Protein AF-A0A943CLC0-F1 (afdb_monomer_lite)

Secondary structure (DSSP, 8-state):
-------------SS-HHHHHHHHHHHHHHHHHHHHHHHHHHTS-HHHHTTEEEEEEEEETTTTEEEEEEEETTTTTT----HHHHHHHHTT-SS-TTEEEPPEEETTTTEEEPBPHHHHTTS-GGGB-TT--B-

Radius of gyration: 18.66 Å; chains: 1; bounding box: 31×35×74 Å

Structure (mmCIF, N/CA/C/O backbone):
data_AF-A0A943CLC0-F1
#
_entry.id   AF-A0A943CLC0-F1
#
loop_
_atom_site.group_PDB
_atom_site.id
_atom_site.type_symbol
_atom_site.label_atom_id
_atom_site.label_alt_id
_atom_site.label_comp_id
_atom_site.label_asym_id
_atom_site.label_entity_id
_atom_site.label_seq_id
_atom_site.pdbx_PDB_ins_code
_atom_site.Cartn_x
_atom_site.Cartn_y
_atom_site.Cartn_z
_atom_site.occupancy
_atom_site.B_iso_or_equiv
_atom_site.auth_seq_id
_atom_site.auth_comp_id
_atom_site.auth_asym_id
_atom_site.auth_atom_id
_atom_site.pdbx_PDB_model_num
ATOM 1 N N . MET A 1 1 ? -17.195 -19.432 -54.129 1.00 35.56 1 MET A N 1
ATOM 2 C CA . MET A 1 1 ? -15.762 -19.535 -53.790 1.00 35.56 1 MET A CA 1
ATOM 3 C C . MET A 1 1 ? -15.537 -18.655 -52.571 1.00 35.56 1 MET A C 1
ATOM 5 O O . MET A 1 1 ? -15.651 -17.443 -52.684 1.00 35.56 1 MET A O 1
ATOM 9 N N . CYS A 1 2 ? -15.400 -19.273 -51.396 1.00 40.75 2 CYS A N 1
ATOM 10 C CA . CYS A 1 2 ? -15.072 -18.590 -50.144 1.00 40.75 2 CYS A CA 1
ATOM 11 C C . CYS A 1 2 ? -13.682 -17.968 -50.236 1.00 40.75 2 CYS A C 1
ATOM 13 O O . CYS A 1 2 ? -12.752 -18.663 -50.634 1.00 40.75 2 CYS A O 1
ATOM 15 N N . LEU A 1 3 ? -13.527 -16.741 -49.745 1.00 39.28 3 LEU A N 1
ATOM 16 C CA . LEU A 1 3 ? -12.297 -16.319 -49.085 1.00 39.28 3 LEU A CA 1
ATOM 17 C C . LEU A 1 3 ? -12.698 -15.605 -47.795 1.00 39.28 3 LEU A C 1
ATOM 19 O O . LEU A 1 3 ? -13.144 -14.461 -47.799 1.00 39.28 3 LEU A O 1
ATOM 23 N N . ALA A 1 4 ? -12.608 -16.353 -46.698 1.00 45.91 4 ALA A N 1
ATOM 24 C CA . ALA A 1 4 ? -12.632 -15.818 -45.352 1.00 45.91 4 ALA A CA 1
ATOM 25 C C . ALA A 1 4 ? -11.325 -15.045 -45.130 1.00 45.91 4 ALA A C 1
ATOM 27 O O . ALA A 1 4 ? -10.245 -15.613 -45.283 1.00 45.91 4 ALA A O 1
ATOM 28 N N . TYR A 1 5 ? -11.417 -13.765 -44.773 1.00 41.62 5 TYR A N 1
ATOM 29 C CA . TYR A 1 5 ? -10.284 -13.026 -44.223 1.00 41.62 5 TYR A CA 1
ATOM 30 C C . TYR A 1 5 ? -10.093 -13.489 -42.775 1.00 41.62 5 TYR A C 1
ATOM 32 O O . TYR A 1 5 ? -10.906 -13.186 -41.901 1.00 41.62 5 TYR A O 1
ATOM 40 N N . GLN A 1 6 ? -9.067 -14.309 -42.552 1.00 48.34 6 GLN A N 1
ATOM 41 C CA . GLN A 1 6 ? -8.669 -14.791 -41.236 1.00 48.34 6 GLN A CA 1
ATOM 42 C C . GLN A 1 6 ? -7.794 -13.768 -40.504 1.00 48.34 6 GLN A C 1
ATOM 44 O O . GLN 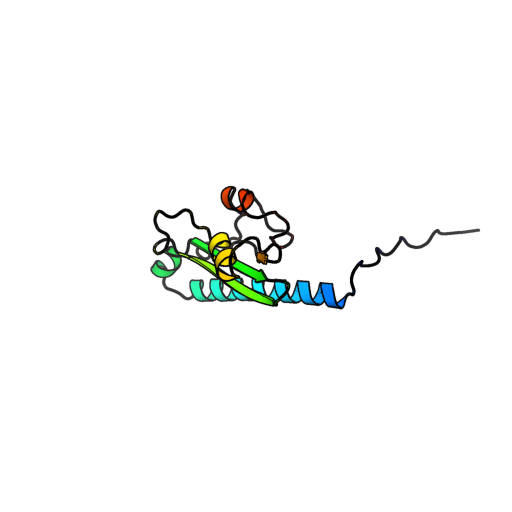A 1 6 ? -6.911 -13.153 -41.094 1.00 48.34 6 GLN A O 1
ATOM 49 N N . SER A 1 7 ? -8.054 -13.719 -39.193 1.00 45.97 7 SER A N 1
ATOM 50 C CA . SER A 1 7 ? -7.183 -13.363 -38.064 1.00 45.97 7 SER A CA 1
ATOM 51 C C . SER A 1 7 ? -6.590 -11.957 -38.021 1.00 45.97 7 SER A C 1
ATOM 53 O O . SER A 1 7 ? -5.729 -11.588 -38.813 1.00 45.97 7 SER A O 1
ATOM 55 N N . GLY A 1 8 ? -7.044 -11.213 -37.008 1.00 45.31 8 GLY A N 1
ATOM 56 C CA . GLY A 1 8 ? -6.532 -9.907 -36.635 1.00 45.31 8 GLY A CA 1
ATOM 57 C C . GLY A 1 8 ? -5.064 -9.934 -36.228 1.00 45.31 8 GLY A C 1
ATOM 58 O O . GLY A 1 8 ? -4.532 -10.951 -35.787 1.00 45.31 8 GLY A O 1
ATOM 59 N N . GLU A 1 9 ? -4.438 -8.777 -36.397 1.00 48.56 9 GLU A N 1
ATOM 60 C CA . GLU A 1 9 ? -3.087 -8.498 -35.941 1.00 48.56 9 GLU A CA 1
ATOM 61 C C . GLU A 1 9 ? -2.988 -8.790 -34.439 1.00 48.56 9 GLU A C 1
ATOM 63 O O . GLU A 1 9 ? -3.528 -8.059 -33.607 1.00 48.56 9 GLU A O 1
ATOM 68 N N . GLU A 1 10 ? -2.302 -9.880 -34.090 1.00 52.69 10 GLU A N 1
ATOM 69 C CA . GLU A 1 10 ? -1.728 -10.052 -32.762 1.00 52.69 10 GLU A CA 1
ATOM 70 C C . GLU A 1 10 ? -0.901 -8.803 -32.468 1.00 52.69 10 GLU A C 1
ATOM 72 O O . GLU A 1 10 ? 0.100 -8.525 -33.135 1.00 52.69 10 GLU A O 1
ATOM 77 N N . THR A 1 11 ? -1.340 -8.017 -31.488 1.00 58.53 11 THR A N 1
ATOM 78 C CA . THR A 1 11 ? -0.575 -6.891 -30.964 1.00 58.53 11 THR A CA 1
ATOM 79 C C . THR A 1 11 ? 0.763 -7.423 -30.473 1.00 58.53 11 THR A C 1
ATOM 81 O O . THR A 1 11 ? 0.850 -7.965 -29.372 1.00 58.53 11 THR A O 1
ATOM 84 N N . LYS A 1 12 ? 1.799 -7.302 -31.307 1.00 54.91 12 LYS A N 1
ATOM 85 C CA . LYS A 1 12 ? 3.172 -7.651 -30.950 1.00 54.91 12 LYS A CA 1
ATOM 86 C C . LYS A 1 12 ? 3.531 -6.890 -29.677 1.00 54.91 12 LYS A C 1
ATOM 88 O O . LYS A 1 12 ? 3.545 -5.658 -29.676 1.00 54.91 12 LYS A O 1
ATOM 93 N N . LEU A 1 13 ? 3.786 -7.626 -28.598 1.00 58.53 13 LEU A N 1
ATOM 94 C CA . LEU A 1 13 ? 4.304 -7.062 -27.358 1.00 58.53 13 LEU A CA 1
ATOM 95 C C . LEU A 1 13 ? 5.593 -6.295 -27.686 1.00 58.53 13 LEU A C 1
ATOM 97 O O . LEU A 1 13 ? 6.479 -6.797 -28.376 1.00 58.53 13 LEU A O 1
ATOM 101 N N . PHE A 1 14 ? 5.653 -5.031 -27.259 1.00 75.94 14 PHE A N 1
ATOM 102 C CA . PHE A 1 14 ? 6.758 -4.121 -27.584 1.00 75.94 14 PHE A CA 1
ATOM 103 C C . PHE A 1 14 ? 8.063 -4.519 -26.875 1.00 75.94 14 PHE A C 1
ATOM 105 O O . PHE A 1 14 ? 9.153 -4.207 -27.350 1.00 75.94 14 PHE A O 1
ATOM 112 N N . LEU A 1 15 ? 7.945 -5.218 -25.744 1.00 77.88 15 LEU A N 1
ATOM 113 C CA . LEU A 1 15 ? 9.049 -5.745 -24.945 1.00 77.88 15 LEU A CA 1
ATOM 114 C C . LEU A 1 15 ? 8.977 -7.280 -24.886 1.00 77.88 15 LEU A C 1
ATOM 116 O O . LEU A 1 15 ? 7.895 -7.832 -25.087 1.00 77.88 15 LEU A O 1
ATOM 120 N N . PRO A 1 16 ? 10.096 -7.972 -24.594 1.00 81.75 16 PRO A N 1
ATOM 121 C CA . PRO A 1 16 ? 10.101 -9.423 -24.424 1.00 81.75 16 PRO A CA 1
ATOM 122 C C . PRO A 1 16 ? 9.146 -9.875 -23.312 1.00 81.75 16 PRO A C 1
ATOM 124 O O . PRO A 1 16 ? 9.031 -9.196 -22.292 1.00 81.75 16 PRO A O 1
ATOM 127 N N . ASP A 1 17 ? 8.533 -11.048 -23.462 1.00 81.62 17 ASP A N 1
ATOM 128 C CA . ASP A 1 17 ? 7.583 -11.608 -22.485 1.00 81.62 17 ASP A CA 1
ATOM 129 C C . ASP A 1 17 ? 8.166 -11.692 -21.064 1.00 81.62 17 ASP A C 1
ATOM 131 O O . ASP A 1 17 ? 7.483 -11.381 -20.090 1.00 81.62 17 ASP A O 1
ATOM 135 N N . GLU A 1 18 ? 9.460 -12.011 -20.948 1.00 84.12 18 GLU A N 1
ATOM 136 C CA . GLU A 1 18 ? 10.199 -12.058 -19.678 1.00 84.12 18 GLU A CA 1
ATOM 137 C C . GLU A 1 18 ? 10.113 -10.734 -18.896 1.00 84.12 18 GLU A C 1
ATOM 139 O O . GLU A 1 18 ? 10.034 -10.728 -17.666 1.00 84.12 18 GLU A O 1
ATOM 144 N N . TYR A 1 19 ? 10.081 -9.595 -19.597 1.00 83.31 19 TYR A N 1
ATOM 145 C CA . TYR A 1 19 ? 9.939 -8.287 -18.961 1.00 83.31 19 TYR A CA 1
ATOM 146 C C . TYR A 1 19 ? 8.567 -8.130 -18.298 1.00 83.31 19 TYR A C 1
ATOM 148 O O . TYR A 1 19 ? 8.482 -7.684 -17.152 1.00 83.31 19 TYR A O 1
ATOM 156 N N . TYR A 1 20 ? 7.498 -8.501 -19.008 1.00 82.56 20 TYR A N 1
ATOM 157 C CA . TYR A 1 20 ? 6.134 -8.415 -18.487 1.00 82.56 20 TYR A CA 1
ATOM 158 C C . TYR A 1 20 ? 5.909 -9.410 -17.351 1.00 82.56 20 TYR A C 1
ATOM 160 O O . TYR A 1 20 ? 5.335 -9.039 -16.331 1.00 82.56 20 TYR A O 1
ATOM 168 N N . GLN A 1 21 ? 6.457 -10.620 -17.466 1.00 87.81 21 GLN A N 1
ATOM 169 C CA . GLN A 1 21 ? 6.391 -11.620 -16.406 1.00 87.81 21 GLN A CA 1
ATOM 170 C C . GLN A 1 21 ? 7.078 -11.131 -15.124 1.00 87.81 21 GLN A C 1
ATOM 172 O O . GLN A 1 21 ? 6.488 -11.169 -14.049 1.00 87.81 21 GLN A O 1
ATOM 177 N N . LYS A 1 22 ? 8.281 -10.556 -15.237 1.00 89.38 22 LYS A N 1
ATOM 178 C CA . LYS A 1 22 ? 8.991 -9.972 -14.090 1.00 89.38 22 LYS A CA 1
ATOM 179 C C . LYS A 1 22 ? 8.220 -8.816 -13.445 1.00 89.38 22 LYS A C 1
ATOM 181 O O . LYS A 1 22 ? 8.273 -8.636 -12.226 1.00 89.38 22 LYS A O 1
ATOM 186 N N . LEU A 1 23 ? 7.539 -7.999 -14.249 1.00 90.00 23 LEU A N 1
ATOM 187 C CA . LEU A 1 23 ? 6.688 -6.924 -13.744 1.00 90.00 23 LEU A CA 1
ATOM 188 C C . LEU A 1 23 ? 5.497 -7.484 -12.956 1.00 90.00 23 LEU A C 1
ATOM 190 O O . LEU A 1 23 ? 5.245 -7.025 -11.839 1.00 90.00 23 LEU A O 1
ATOM 194 N N . ASP A 1 24 ? 4.808 -8.480 -13.509 1.00 92.12 24 ASP A N 1
ATOM 195 C CA . ASP A 1 24 ? 3.668 -9.131 -12.865 1.00 92.12 24 ASP A CA 1
ATOM 196 C C . ASP A 1 24 ? 4.084 -9.831 -11.563 1.00 92.12 24 ASP A C 1
ATOM 198 O O . ASP A 1 24 ? 3.424 -9.648 -10.539 1.00 92.12 24 ASP A O 1
ATOM 202 N N . ASP A 1 25 ? 5.230 -10.515 -11.548 1.00 95.06 25 ASP A N 1
ATOM 203 C CA . ASP A 1 25 ? 5.793 -11.149 -10.349 1.00 95.06 25 ASP A CA 1
ATOM 204 C C . ASP A 1 25 ? 6.109 -10.119 -9.255 1.00 95.06 25 ASP A C 1
ATOM 206 O O . ASP A 1 25 ? 5.809 -10.315 -8.075 1.00 95.06 25 ASP A O 1
ATOM 210 N N . ASN A 1 26 ? 6.689 -8.977 -9.628 1.00 95.69 26 ASN A N 1
ATOM 211 C CA . ASN A 1 26 ? 6.965 -7.888 -8.691 1.00 95.69 26 ASN A CA 1
ATOM 212 C C . ASN A 1 26 ? 5.676 -7.314 -8.087 1.00 95.69 26 ASN A C 1
ATOM 214 O O . ASN A 1 26 ? 5.615 -7.053 -6.881 1.00 95.69 26 ASN A O 1
ATOM 218 N N . ILE A 1 27 ? 4.639 -7.136 -8.907 1.00 95.50 27 ILE A N 1
ATOM 219 C CA . ILE A 1 27 ? 3.325 -6.675 -8.450 1.00 95.50 27 ILE A CA 1
ATOM 220 C C . ILE A 1 27 ? 2.681 -7.717 -7.525 1.00 95.50 27 ILE A C 1
ATOM 222 O O . ILE A 1 27 ? 2.172 -7.347 -6.463 1.00 95.50 27 ILE A O 1
ATOM 226 N N . ALA A 1 28 ? 2.739 -9.002 -7.881 1.00 96.75 28 ALA A N 1
ATOM 227 C CA . ALA A 1 28 ? 2.229 -10.098 -7.062 1.00 96.75 28 ALA A CA 1
ATOM 228 C C . ALA A 1 28 ? 2.903 -10.118 -5.684 1.00 96.75 28 ALA A C 1
ATOM 230 O O . ALA A 1 28 ? 2.213 -10.123 -4.666 1.00 96.75 28 ALA A O 1
ATOM 231 N N . ARG A 1 29 ? 4.232 -9.973 -5.631 1.00 97.25 29 ARG A N 1
ATOM 232 C CA . ARG A 1 29 ? 4.990 -9.879 -4.372 1.00 97.25 29 ARG A CA 1
ATOM 233 C C . ARG A 1 29 ? 4.550 -8.702 -3.498 1.00 97.25 29 ARG A C 1
ATOM 235 O O . ARG A 1 29 ? 4.480 -8.838 -2.276 1.00 97.25 29 ARG A O 1
ATOM 242 N N . ALA A 1 30 ? 4.227 -7.549 -4.088 1.00 98.06 30 ALA A N 1
ATOM 243 C CA . ALA A 1 30 ? 3.679 -6.422 -3.330 1.00 98.06 30 ALA A CA 1
ATOM 244 C C . ALA A 1 30 ? 2.288 -6.741 -2.758 1.00 98.06 30 ALA A C 1
ATOM 246 O O . ALA A 1 30 ? 2.009 -6.429 -1.599 1.00 98.06 30 ALA A O 1
ATOM 247 N N . ILE A 1 31 ? 1.419 -7.372 -3.551 1.00 98.06 31 ILE A N 1
ATOM 248 C CA . ILE A 1 31 ? 0.076 -7.789 -3.120 1.00 98.06 31 ILE A CA 1
ATOM 249 C C . ILE A 1 31 ? 0.173 -8.790 -1.966 1.00 98.06 31 ILE A C 1
ATOM 251 O O . ILE A 1 31 ? -0.450 -8.577 -0.926 1.00 98.06 31 ILE A O 1
ATOM 255 N N . GLU A 1 32 ? 1.009 -9.817 -2.104 1.00 98.19 32 GLU A N 1
ATOM 256 C CA . GLU A 1 32 ? 1.259 -10.817 -1.065 1.00 98.19 32 GLU A CA 1
ATOM 257 C C . GLU A 1 32 ? 1.782 -10.177 0.224 1.00 98.19 32 GLU A C 1
ATOM 259 O O . GLU A 1 32 ? 1.275 -10.467 1.307 1.00 98.19 32 GLU A O 1
ATOM 264 N N . ALA A 1 33 ? 2.738 -9.247 0.126 1.00 98.50 33 ALA A N 1
ATOM 265 C CA . ALA A 1 33 ? 3.273 -8.542 1.288 1.00 98.50 33 ALA A CA 1
ATOM 266 C C . ALA A 1 33 ? 2.209 -7.684 1.996 1.00 98.50 33 ALA A C 1
ATOM 268 O O . ALA A 1 33 ? 2.128 -7.684 3.229 1.00 98.50 33 ALA A O 1
ATOM 269 N N . ARG A 1 34 ? 1.355 -6.979 1.237 1.00 98.44 34 ARG A N 1
ATOM 270 C CA . ARG A 1 34 ? 0.213 -6.239 1.797 1.00 98.44 34 ARG A CA 1
ATOM 271 C C . ARG A 1 34 ? -0.733 -7.189 2.531 1.00 98.44 34 ARG A C 1
ATOM 273 O O . ARG A 1 34 ? -1.138 -6.896 3.655 1.00 98.44 34 ARG A O 1
ATOM 280 N N . ASP A 1 35 ? -1.095 -8.303 1.905 1.00 98.06 35 ASP A N 1
ATOM 281 C CA . ASP A 1 35 ? -2.104 -9.228 2.424 1.00 98.06 35 ASP A CA 1
ATOM 282 C C . ASP A 1 35 ? -1.590 -10.024 3.631 1.00 98.06 35 ASP A C 1
ATOM 284 O O . ASP A 1 35 ? -2.342 -10.264 4.584 1.00 98.06 35 ASP A O 1
ATOM 288 N N . ALA A 1 36 ? -0.293 -10.336 3.660 1.00 98.31 36 ALA A N 1
ATOM 289 C CA . ALA A 1 36 ? 0.390 -10.876 4.829 1.00 98.31 36 ALA A CA 1
ATOM 290 C C . ALA A 1 36 ? 0.348 -9.890 6.007 1.00 98.31 36 ALA A C 1
ATOM 292 O O . ALA A 1 36 ? -0.006 -10.276 7.123 1.00 98.31 36 ALA A O 1
ATOM 293 N N . GLU A 1 37 ? 0.618 -8.603 5.768 1.00 98.38 37 GLU A N 1
ATOM 294 C CA . GLU A 1 37 ? 0.567 -7.581 6.818 1.00 98.38 37 GLU A CA 1
ATOM 295 C C . GLU A 1 37 ? -0.865 -7.339 7.320 1.00 98.38 37 GLU A C 1
ATOM 297 O O . GLU A 1 37 ? -1.102 -7.249 8.528 1.00 98.38 37 GLU A O 1
ATOM 302 N N . VAL A 1 38 ? -1.854 -7.315 6.420 1.00 97.88 38 VAL A N 1
ATOM 303 C CA . VAL A 1 38 ? -3.277 -7.273 6.796 1.00 97.88 38 VAL A CA 1
ATOM 304 C C . VAL A 1 38 ? -3.640 -8.480 7.666 1.00 97.88 38 VAL A C 1
ATOM 306 O O . VAL A 1 38 ? -4.314 -8.316 8.686 1.00 97.88 38 VAL A O 1
ATOM 309 N N . SER A 1 39 ? -3.180 -9.679 7.303 1.00 97.31 39 SER A N 1
ATOM 310 C CA . SER A 1 39 ? -3.421 -10.910 8.066 1.00 97.31 39 SER A CA 1
ATOM 311 C C . SER A 1 39 ? -2.770 -10.860 9.448 1.00 97.31 39 SER A C 1
ATOM 313 O O . SER A 1 39 ? -3.423 -11.165 10.448 1.00 97.31 39 SER A O 1
ATOM 315 N N . ARG A 1 40 ? -1.529 -10.366 9.536 1.00 97.50 40 ARG A N 1
ATOM 316 C CA . ARG A 1 40 ? -0.833 -10.127 10.806 1.00 97.50 40 ARG A CA 1
ATOM 317 C C . ARG A 1 40 ? -1.623 -9.174 11.701 1.00 97.50 40 ARG A C 1
ATOM 319 O O . ARG A 1 40 ? -1.828 -9.467 12.876 1.00 97.50 40 ARG A O 1
ATOM 326 N N . ILE A 1 41 ? -2.112 -8.058 11.152 1.00 96.88 41 ILE A N 1
ATOM 327 C CA . ILE A 1 41 ? -2.917 -7.073 11.891 1.00 96.88 41 ILE A CA 1
ATOM 328 C C . ILE A 1 41 ? -4.229 -7.691 12.385 1.00 96.88 41 ILE A C 1
ATOM 330 O O . ILE A 1 41 ? -4.619 -7.444 13.525 1.00 96.88 41 ILE A O 1
ATOM 334 N N . LYS A 1 42 ? -4.896 -8.524 11.578 1.00 94.69 42 LYS A N 1
ATOM 335 C CA . LYS A 1 42 ? -6.125 -9.227 11.987 1.00 94.69 42 LYS A CA 1
ATOM 336 C C . LYS A 1 42 ? -5.914 -10.184 13.163 1.00 94.69 42 LYS A C 1
ATOM 338 O O . LYS A 1 42 ? -6.856 -10.388 13.926 1.00 94.69 42 LYS A O 1
ATOM 343 N N . GLY A 1 43 ? -4.705 -10.718 13.332 1.00 94.94 43 GLY A N 1
ATOM 344 C CA . GLY A 1 43 ? -4.323 -11.528 14.491 1.00 94.94 43 GLY A CA 1
ATOM 345 C C . GLY A 1 43 ? -4.109 -10.733 15.787 1.00 94.94 43 GLY A C 1
ATOM 346 O O . GLY A 1 43 ? -3.989 -11.330 16.853 1.00 94.94 43 GLY A O 1
ATOM 347 N N . LEU A 1 44 ? -4.064 -9.396 15.731 1.00 95.19 44 LEU A N 1
ATOM 348 C CA . LEU A 1 44 ? -3.869 -8.546 16.910 1.00 95.19 44 LEU A CA 1
ATOM 349 C C . LEU A 1 44 ? -5.171 -8.337 17.698 1.00 95.19 44 LEU A C 1
ATOM 351 O O . LEU A 1 44 ? -6.271 -8.576 17.202 1.00 95.19 44 LEU A O 1
ATOM 355 N N . SER A 1 45 ? -5.068 -7.795 18.914 1.00 95.12 45 SER A N 1
ATOM 356 C CA . SER A 1 45 ? -6.248 -7.390 19.692 1.00 95.12 45 SER A CA 1
ATOM 357 C C . SER A 1 45 ? -7.065 -6.301 18.981 1.00 95.12 45 SER A C 1
ATOM 359 O O . SER A 1 45 ? -6.530 -5.503 18.208 1.00 95.12 45 SER A O 1
ATOM 361 N N . LYS A 1 46 ? -8.364 -6.187 19.292 1.00 92.81 46 LYS A N 1
ATOM 362 C CA . LYS A 1 46 ? -9.237 -5.147 18.708 1.00 92.81 46 LYS A CA 1
ATOM 363 C C . LYS A 1 46 ? -8.720 -3.727 18.952 1.00 92.81 46 LYS A C 1
ATOM 365 O O . LYS A 1 46 ? -8.801 -2.887 18.059 1.00 92.81 46 LYS A O 1
ATOM 370 N N . THR A 1 47 ? -8.117 -3.483 20.113 1.00 92.38 47 THR A N 1
ATOM 371 C CA . THR A 1 47 ? -7.483 -2.202 20.457 1.00 92.38 47 THR A CA 1
ATOM 372 C C . THR A 1 47 ? -6.245 -1.912 19.612 1.00 92.38 47 THR A C 1
ATOM 374 O O . THR A 1 47 ? -5.956 -0.757 19.315 1.00 92.38 47 THR A O 1
ATOM 377 N N . GLN A 1 48 ? -5.482 -2.936 19.227 1.00 92.75 48 GLN A N 1
ATOM 378 C CA . GLN A 1 48 ? -4.341 -2.767 18.327 1.00 92.75 48 GLN A CA 1
ATOM 379 C C . GLN A 1 48 ? -4.805 -2.581 16.880 1.00 92.75 48 GLN A C 1
ATOM 381 O O . GLN A 1 48 ? -4.304 -1.687 16.200 1.00 92.75 48 GLN A O 1
ATOM 386 N N . GLN A 1 49 ? -5.801 -3.355 16.439 1.00 93.56 49 GLN A N 1
ATOM 387 C CA . GLN A 1 49 ? -6.406 -3.230 15.111 1.00 93.56 49 GLN A CA 1
ATOM 388 C C . GLN A 1 49 ? -6.986 -1.833 14.873 1.00 93.56 49 GLN A C 1
ATOM 390 O O . GLN A 1 49 ? -6.772 -1.259 13.809 1.00 93.56 49 GLN A O 1
ATOM 395 N N . SER A 1 50 ? -7.667 -1.248 15.865 1.00 92.19 50 SER A N 1
ATOM 396 C CA . SER A 1 50 ? -8.260 0.092 15.742 1.00 92.19 50 SER A CA 1
ATOM 397 C C . SER A 1 50 ? -7.227 1.211 15.572 1.00 92.19 50 SER A C 1
ATOM 399 O O . SER A 1 50 ? -7.564 2.297 15.095 1.00 92.19 50 SER A O 1
ATOM 401 N N . ASN A 1 51 ? -5.957 0.948 15.895 1.00 94.25 51 ASN A N 1
ATOM 402 C CA . ASN A 1 51 ? -4.873 1.890 15.641 1.00 94.25 51 ASN A CA 1
ATOM 403 C C . ASN A 1 51 ? -4.393 1.859 14.188 1.00 94.25 51 ASN A C 1
ATOM 405 O O . ASN A 1 51 ? -3.617 2.729 13.809 1.00 94.25 51 ASN A O 1
ATOM 409 N N . VAL A 1 52 ? -4.814 0.894 13.366 1.00 96.00 52 VAL A N 1
ATOM 410 C CA . VAL A 1 52 ? -4.431 0.816 11.953 1.00 96.00 52 VAL A CA 1
ATOM 411 C C . VAL A 1 52 ? -5.593 1.263 11.076 1.00 96.00 52 VAL A C 1
ATOM 413 O O . VAL A 1 52 ? -6.639 0.621 11.015 1.00 96.00 52 VAL A O 1
ATOM 416 N N . ALA A 1 53 ? -5.402 2.371 10.362 1.00 95.00 53 ALA A N 1
ATOM 417 C CA . ALA A 1 53 ? -6.405 2.885 9.441 1.00 95.00 53 ALA A CA 1
ATOM 418 C C . ALA A 1 53 ? -6.399 2.121 8.116 1.00 95.00 53 ALA A C 1
ATOM 420 O O . ALA A 1 53 ? -7.456 1.685 7.659 1.00 95.00 53 ALA A O 1
ATOM 421 N N . THR A 1 54 ? -5.226 1.997 7.495 1.00 96.62 54 THR A N 1
ATOM 422 C CA . THR A 1 54 ? -5.055 1.432 6.154 1.00 96.62 54 THR A CA 1
ATOM 423 C C . THR A 1 54 ? -3.685 0.783 5.996 1.00 96.62 54 THR A C 1
ATOM 425 O O . THR A 1 54 ? -2.725 1.168 6.671 1.00 96.62 54 THR A O 1
ATOM 428 N N . VAL A 1 55 ? -3.608 -0.191 5.093 1.00 98.06 55 VAL A N 1
ATOM 429 C CA . VAL A 1 55 ? -2.386 -0.887 4.684 1.00 98.06 55 VAL A CA 1
ATOM 430 C C . VAL A 1 55 ? -2.296 -0.838 3.164 1.00 98.06 55 VAL A C 1
ATOM 432 O O . VAL A 1 55 ? -3.272 -1.130 2.474 1.00 98.06 55 VAL A O 1
ATOM 435 N N . VAL A 1 56 ? -1.128 -0.462 2.661 1.00 98.12 56 VAL A N 1
ATOM 436 C CA . VAL A 1 56 ? -0.756 -0.460 1.242 1.00 98.12 56 VAL A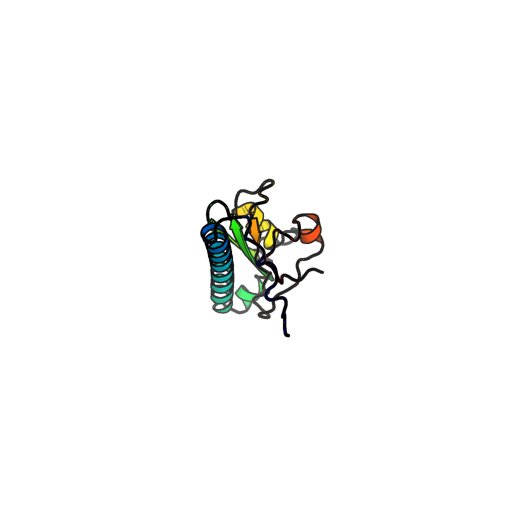 CA 1
ATOM 437 C C . VAL A 1 56 ? 0.633 -1.073 1.158 1.00 98.12 56 VAL A C 1
ATOM 439 O O . VAL A 1 56 ? 1.458 -0.821 2.027 1.00 98.12 56 VAL A O 1
ATOM 442 N N . ALA A 1 57 ? 0.923 -1.835 0.117 1.00 98.31 57 ALA A N 1
ATOM 443 C CA . ALA A 1 57 ? 2.299 -2.129 -0.270 1.00 98.31 57 ALA A CA 1
ATOM 444 C C . ALA A 1 57 ? 2.618 -1.501 -1.622 1.00 98.31 57 ALA A C 1
ATOM 446 O O . ALA A 1 57 ? 1.711 -1.240 -2.418 1.00 98.31 57 ALA A O 1
ATOM 447 N N . GLY A 1 58 ? 3.898 -1.298 -1.889 1.00 97.25 58 GLY A N 1
ATOM 448 C CA . GLY A 1 58 ? 4.387 -1.009 -3.226 1.00 97.25 58 GLY A CA 1
ATOM 449 C C . GLY A 1 58 ? 5.685 -1.736 -3.508 1.00 97.25 58 GLY A C 1
ATOM 450 O O . GLY A 1 58 ? 6.332 -2.251 -2.595 1.00 97.25 58 GLY A O 1
ATOM 451 N N . VAL A 1 59 ? 6.033 -1.765 -4.785 1.00 96.81 59 VAL A N 1
ATOM 452 C CA . VAL A 1 59 ? 7.263 -2.355 -5.301 1.00 96.81 59 VAL A CA 1
ATOM 453 C C . VAL A 1 59 ? 7.971 -1.357 -6.200 1.00 96.81 59 VAL A C 1
ATOM 455 O O . VAL A 1 59 ? 7.320 -0.692 -7.006 1.00 96.81 59 VAL A O 1
ATOM 458 N N . ASP A 1 60 ? 9.291 -1.252 -6.081 1.00 94.81 60 ASP A N 1
ATOM 459 C CA . ASP A 1 60 ? 10.110 -0.642 -7.127 1.00 94.81 60 ASP A CA 1
ATOM 460 C C . ASP A 1 60 ? 10.335 -1.685 -8.226 1.00 94.81 60 ASP A C 1
ATOM 462 O O . ASP A 1 60 ? 11.029 -2.682 -8.026 1.00 94.81 60 ASP A O 1
ATOM 466 N N . ILE A 1 61 ? 9.747 -1.475 -9.404 1.00 92.12 61 ILE A N 1
ATOM 467 C CA . ILE A 1 61 ? 9.782 -2.463 -10.493 1.00 92.12 61 ILE A CA 1
ATOM 468 C C . ILE A 1 61 ? 11.176 -2.647 -11.112 1.00 92.12 61 ILE A C 1
ATOM 470 O O . ILE A 1 61 ? 11.393 -3.627 -11.827 1.00 92.12 61 ILE A O 1
ATOM 474 N N . ARG A 1 62 ? 12.140 -1.752 -10.842 1.00 88.75 62 ARG A N 1
ATOM 475 C CA . ARG A 1 62 ? 13.535 -1.929 -11.278 1.00 88.75 62 ARG A CA 1
ATOM 476 C C . ARG A 1 62 ? 14.261 -2.956 -10.420 1.00 88.75 62 ARG A C 1
ATOM 478 O O . ARG A 1 62 ? 15.002 -3.780 -10.955 1.00 88.75 62 ARG A O 1
ATOM 485 N N . THR A 1 63 ? 14.092 -2.868 -9.103 1.00 91.06 63 THR A N 1
ATOM 486 C CA . THR A 1 63 ? 14.843 -3.673 -8.126 1.00 91.06 63 THR A CA 1
ATOM 487 C C . THR A 1 63 ? 14.052 -4.880 -7.631 1.00 91.06 63 THR A C 1
ATOM 489 O O . THR A 1 63 ? 14.642 -5.854 -7.173 1.00 91.06 63 THR A O 1
ATOM 492 N N . GLY A 1 64 ? 12.722 -4.837 -7.731 1.00 92.88 64 GLY A N 1
ATOM 493 C CA . GLY A 1 64 ? 11.823 -5.780 -7.076 1.00 92.88 64 GLY A CA 1
ATOM 494 C C . GLY A 1 64 ? 11.782 -5.606 -5.554 1.00 92.88 64 GLY A C 1
ATOM 495 O O . GLY A 1 64 ? 11.356 -6.527 -4.852 1.00 92.88 64 GLY A O 1
ATOM 496 N N . GLU A 1 65 ? 12.263 -4.477 -5.026 1.00 96.00 65 GLU A N 1
ATOM 497 C CA . GLU A 1 65 ? 12.187 -4.152 -3.603 1.00 96.00 65 GLU A CA 1
ATOM 498 C C . GLU A 1 65 ? 10.747 -3.810 -3.227 1.00 96.00 65 GLU A C 1
ATOM 500 O O . GLU A 1 65 ? 10.106 -2.991 -3.883 1.00 96.00 65 GLU A O 1
ATOM 505 N N . VAL A 1 66 ? 10.242 -4.441 -2.169 1.00 97.81 66 VAL A N 1
ATOM 506 C CA . VAL A 1 66 ? 8.868 -4.272 -1.691 1.00 97.81 66 VAL A CA 1
ATOM 507 C C . VAL A 1 66 ? 8.883 -3.551 -0.354 1.00 97.81 66 VAL A C 1
ATOM 509 O O . VAL A 1 66 ? 9.643 -3.912 0.543 1.00 97.81 66 VAL A O 1
ATOM 512 N N . TYR A 1 67 ? 7.984 -2.584 -0.192 1.00 98.06 67 TYR A N 1
ATOM 513 C CA . TYR A 1 67 ? 7.771 -1.897 1.075 1.00 98.06 67 TYR A CA 1
ATOM 514 C C . TYR A 1 67 ? 6.288 -1.856 1.432 1.00 98.06 67 TYR A C 1
ATOM 516 O O . TYR A 1 67 ? 5.440 -1.539 0.594 1.00 98.06 67 TYR A O 1
ATOM 524 N N . VAL A 1 68 ? 5.974 -2.131 2.699 1.00 98.56 68 VA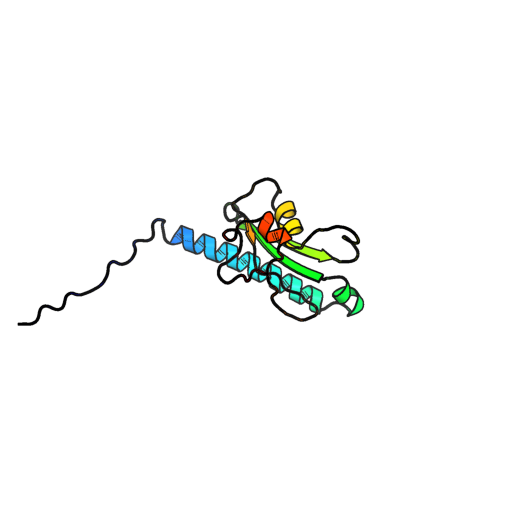L A N 1
ATOM 525 C CA . VAL A 1 68 ? 4.603 -2.103 3.221 1.00 98.56 68 VAL A CA 1
ATOM 526 C C . VAL A 1 68 ? 4.392 -0.861 4.083 1.00 98.56 68 VAL A C 1
ATOM 528 O O . VAL A 1 68 ? 5.020 -0.674 5.122 1.00 98.56 68 VAL A O 1
ATOM 531 N N . GLY A 1 69 ? 3.477 0.002 3.655 1.00 97.62 69 GLY A N 1
ATOM 532 C CA . GLY A 1 69 ? 3.039 1.182 4.380 1.00 97.62 69 GLY A CA 1
ATOM 533 C C . GLY A 1 69 ? 1.808 0.897 5.232 1.00 97.62 69 GLY A C 1
ATOM 534 O O . GLY A 1 69 ? 0.731 0.582 4.725 1.00 97.62 69 GLY A O 1
ATOM 535 N N . VAL A 1 70 ? 1.947 1.083 6.544 1.00 97.44 70 VAL A N 1
ATOM 536 C CA . VAL A 1 70 ? 0.858 0.922 7.516 1.00 97.44 70 VAL A CA 1
ATOM 537 C C . VAL A 1 70 ? 0.525 2.275 8.133 1.00 97.44 70 VAL A C 1
ATOM 539 O O . VAL A 1 70 ? 1.299 2.831 8.916 1.00 97.44 70 VAL A O 1
ATOM 542 N N . LYS A 1 71 ? -0.662 2.816 7.833 1.00 95.50 71 LYS A N 1
ATOM 543 C CA . LYS A 1 71 ? -1.121 4.058 8.464 1.00 95.50 71 LYS A CA 1
ATOM 544 C C . LYS A 1 71 ? -1.612 3.769 9.877 1.00 95.50 71 LYS A C 1
ATOM 546 O O . LYS A 1 71 ? -2.787 3.477 10.104 1.00 95.50 71 LYS A O 1
ATOM 551 N N . ASN A 1 72 ? -0.710 3.918 10.841 1.00 94.38 72 ASN A N 1
ATOM 552 C CA . ASN A 1 72 ? -1.053 3.891 12.256 1.00 94.38 72 ASN A CA 1
ATOM 553 C C . ASN A 1 72 ? -1.579 5.266 12.721 1.00 94.38 72 ASN A C 1
ATOM 555 O O . ASN A 1 72 ? -0.900 6.288 12.604 1.00 94.38 72 ASN A O 1
ATOM 559 N N . THR A 1 73 ? -2.801 5.305 13.244 1.00 90.00 73 THR A N 1
ATOM 560 C CA . THR A 1 73 ? -3.494 6.531 13.662 1.00 90.00 73 THR A CA 1
ATOM 561 C C . THR A 1 73 ? -2.874 7.181 14.893 1.00 90.00 73 THR A C 1
ATOM 563 O O . THR A 1 73 ? -2.975 8.398 15.034 1.00 90.00 73 THR A O 1
ATOM 566 N N . ARG A 1 74 ? -2.199 6.412 15.758 1.00 89.88 74 ARG A N 1
ATOM 567 C CA . ARG A 1 74 ? -1.485 6.947 16.926 1.00 89.88 74 ARG A CA 1
ATOM 568 C C . ARG A 1 74 ? -0.144 7.553 16.537 1.00 89.88 74 ARG A C 1
ATOM 570 O O . ARG A 1 74 ? 0.151 8.662 16.961 1.00 89.88 74 ARG A O 1
ATOM 577 N N . VAL A 1 75 ? 0.631 6.849 15.710 1.00 90.62 75 VAL A N 1
ATOM 578 C CA . VAL A 1 75 ? 1.966 7.299 15.268 1.00 90.62 75 VAL A CA 1
ATOM 579 C C . VAL A 1 75 ? 1.865 8.572 14.431 1.00 90.62 75 VAL A C 1
ATOM 581 O O . VAL A 1 75 ? 2.626 9.510 14.626 1.00 90.62 75 VAL A O 1
ATOM 584 N N . TYR A 1 76 ? 0.887 8.634 13.528 1.00 87.44 76 TYR A N 1
ATOM 585 C CA . TYR A 1 76 ? 0.705 9.771 12.627 1.00 87.44 76 TYR A CA 1
ATOM 586 C C . TYR A 1 76 ? -0.472 10.667 13.035 1.00 87.44 76 TYR A C 1
ATOM 588 O O . TYR A 1 76 ? -1.153 11.229 12.167 1.00 87.44 76 TYR A O 1
ATOM 596 N N . LYS A 1 77 ? -0.755 10.769 14.339 1.00 84.94 77 LYS A N 1
ATOM 597 C CA . LYS A 1 77 ? -1.824 11.626 14.867 1.00 84.94 77 LYS A CA 1
ATOM 598 C C . LYS A 1 77 ? -1.554 13.086 14.492 1.00 84.94 77 LYS A C 1
ATOM 600 O O . LYS A 1 77 ? -0.444 13.573 14.662 1.00 84.94 77 LYS A O 1
ATOM 605 N N . GLY A 1 78 ? -2.563 13.773 13.953 1.00 81.94 78 GLY A N 1
ATOM 606 C CA . GLY A 1 78 ? -2.435 15.169 13.505 1.00 81.94 78 GLY A CA 1
ATOM 607 C C . GLY A 1 78 ? -1.587 15.365 12.241 1.00 81.94 78 GLY A C 1
ATOM 608 O O . GLY A 1 78 ? -1.453 16.488 11.772 1.00 81.94 78 GLY A O 1
ATOM 609 N N . ASN A 1 79 ? -1.049 14.290 11.654 1.00 84.19 79 ASN A N 1
ATOM 610 C CA . ASN A 1 79 ? -0.271 14.350 10.425 1.00 84.19 79 ASN A CA 1
ATOM 611 C C . ASN A 1 79 ? -1.093 13.820 9.243 1.00 84.19 79 ASN A C 1
ATOM 613 O O . ASN A 1 79 ? -1.557 12.668 9.239 1.00 84.19 79 ASN A O 1
ATOM 617 N N . ALA A 1 80 ? -1.210 14.646 8.202 1.00 85.75 80 ALA A N 1
ATOM 618 C CA . ALA A 1 80 ? -1.690 14.240 6.890 1.00 85.75 80 ALA A CA 1
ATOM 619 C C . ALA A 1 80 ? -0.644 13.330 6.219 1.00 85.75 80 ALA A C 1
ATOM 621 O O . ALA A 1 80 ? 0.077 13.730 5.315 1.00 85.75 80 ALA A O 1
ATOM 622 N N . THR A 1 81 ? -0.533 12.093 6.683 1.00 92.81 81 THR A N 1
ATOM 623 C CA . THR A 1 81 ? 0.251 11.024 6.049 1.00 92.81 81 THR A CA 1
ATOM 624 C C . THR A 1 81 ? -0.708 9.895 5.691 1.00 92.81 81 THR A C 1
ATOM 626 O O . THR A 1 81 ? -1.524 9.513 6.524 1.00 92.81 81 THR A O 1
ATOM 629 N N . CYS A 1 82 ? -0.648 9.377 4.473 1.00 94.81 82 CYS A N 1
ATOM 630 C CA . CYS A 1 82 ? -1.405 8.209 4.029 1.00 94.81 82 CYS A CA 1
ATOM 631 C C . CYS A 1 82 ? -0.475 6.991 3.962 1.00 94.81 82 CYS A C 1
ATOM 633 O O . CYS A 1 82 ? 0.740 7.140 4.081 1.00 94.81 82 CYS A O 1
ATOM 635 N N . ALA A 1 83 ? -1.031 5.792 3.794 1.00 96.69 83 ALA A N 1
ATOM 636 C CA . ALA A 1 83 ? -0.223 4.578 3.673 1.00 96.69 83 ALA A CA 1
ATOM 637 C C . ALA A 1 83 ? 0.669 4.622 2.416 1.00 96.69 83 ALA A C 1
ATOM 639 O O . ALA A 1 83 ? 1.830 4.234 2.472 1.00 96.69 83 ALA A O 1
ATOM 640 N N . GLU A 1 84 ? 0.165 5.215 1.335 1.00 96.06 84 GLU A N 1
ATOM 641 C CA . GLU A 1 84 ? 0.866 5.488 0.080 1.00 96.06 84 GLU A CA 1
ATOM 642 C C . GLU A 1 84 ? 2.095 6.387 0.296 1.00 96.06 84 GLU A C 1
ATOM 644 O O . GLU A 1 84 ? 3.168 6.104 -0.227 1.00 96.06 84 GLU A O 1
ATOM 649 N N . ASP A 1 85 ? 1.988 7.422 1.145 1.00 94.81 85 ASP A N 1
ATOM 650 C CA . ASP A 1 85 ? 3.146 8.268 1.476 1.00 94.81 85 ASP A CA 1
ATOM 651 C C . ASP A 1 85 ? 4.229 7.475 2.226 1.00 94.81 85 ASP A C 1
ATOM 653 O O . ASP A 1 85 ? 5.415 7.775 2.106 1.00 94.81 85 ASP A O 1
ATOM 657 N N . ILE A 1 86 ? 3.824 6.501 3.048 1.00 95.88 86 ILE A N 1
ATOM 658 C CA . ILE A 1 86 ? 4.750 5.662 3.816 1.00 95.88 86 ILE A CA 1
ATOM 659 C C . ILE A 1 86 ? 5.488 4.716 2.868 1.00 95.88 86 ILE A C 1
ATOM 661 O O . ILE A 1 86 ? 6.709 4.639 2.946 1.00 95.88 86 ILE A O 1
ATOM 665 N N . VAL A 1 87 ? 4.773 4.072 1.938 1.00 96.56 87 VAL A N 1
ATOM 666 C CA . VAL A 1 87 ? 5.380 3.246 0.879 1.00 96.56 87 VAL A CA 1
ATOM 667 C C . VAL A 1 87 ? 6.371 4.056 0.056 1.00 96.56 87 VAL A C 1
ATOM 669 O O . VAL A 1 87 ? 7.520 3.653 -0.094 1.00 96.56 87 VAL A O 1
ATOM 672 N N . PHE A 1 88 ? 5.950 5.225 -0.427 1.00 93.69 88 PHE A N 1
ATOM 673 C CA . PHE A 1 88 ? 6.786 6.056 -1.285 1.00 93.69 88 PHE A CA 1
ATOM 674 C C . PHE A 1 88 ? 8.085 6.488 -0.592 1.00 93.69 88 PHE A C 1
ATOM 676 O O . PHE A 1 88 ? 9.148 6.477 -1.203 1.00 93.69 88 PHE A O 1
ATOM 683 N N . ARG A 1 89 ? 8.018 6.843 0.699 1.00 93.00 89 ARG A N 1
ATOM 684 C CA . ARG A 1 89 ? 9.208 7.164 1.507 1.00 93.00 89 ARG A CA 1
ATOM 685 C C . ARG A 1 89 ? 10.070 5.935 1.792 1.00 93.00 89 ARG A C 1
ATOM 687 O O . ARG A 1 89 ? 11.286 6.065 1.831 1.00 93.00 89 ARG A O 1
ATOM 694 N N . GLY A 1 90 ? 9.447 4.778 2.014 1.00 93.88 90 GLY A N 1
ATOM 695 C CA . GLY A 1 90 ? 10.133 3.519 2.295 1.00 93.88 90 GLY A CA 1
ATOM 696 C C . GLY A 1 90 ? 10.968 3.014 1.121 1.00 93.88 90 GLY A C 1
ATOM 697 O O . GLY A 1 90 ? 12.062 2.512 1.336 1.00 93.88 90 GLY A O 1
ATOM 698 N N . LEU A 1 91 ? 10.505 3.238 -0.111 1.00 93.75 91 LEU A N 1
ATOM 699 C CA . LEU A 1 91 ? 11.212 2.891 -1.354 1.00 93.75 91 LEU A CA 1
ATOM 700 C C . LEU A 1 91 ? 12.131 4.023 -1.848 1.00 93.75 91 LEU A C 1
ATOM 702 O O . LEU A 1 91 ? 12.236 4.297 -3.044 1.00 93.75 91 LEU A O 1
ATOM 706 N N . GLY A 1 92 ? 12.767 4.721 -0.904 1.00 83.88 92 GLY A N 1
ATOM 707 C CA . GLY A 1 92 ? 13.789 5.737 -1.163 1.00 83.88 92 GLY A CA 1
ATOM 708 C C . GLY A 1 92 ? 13.288 7.178 -1.259 1.00 83.88 92 GLY A C 1
ATOM 709 O O . GLY A 1 92 ? 14.097 8.098 -1.144 1.00 83.88 92 GLY A O 1
ATOM 710 N N . GLY A 1 93 ? 11.977 7.413 -1.401 1.00 71.88 93 GLY A N 1
ATOM 711 C CA . GLY A 1 93 ? 11.439 8.757 -1.629 1.00 71.88 93 GLY A CA 1
ATOM 712 C C . GLY A 1 93 ? 12.015 9.425 -2.890 1.00 71.88 93 GLY A C 1
ATOM 713 O O . GLY A 1 93 ? 12.866 8.879 -3.575 1.00 71.88 93 GLY A O 1
ATOM 714 N N . ASN A 1 94 ? 11.548 10.634 -3.206 1.00 58.88 94 ASN A N 1
ATOM 715 C CA . ASN A 1 94 ? 12.006 11.471 -4.331 1.00 58.88 94 ASN A CA 1
ATOM 716 C C . ASN A 1 94 ? 11.792 10.880 -5.739 1.00 58.88 94 ASN A C 1
ATOM 718 O O . ASN A 1 94 ? 12.563 10.062 -6.224 1.00 58.88 94 ASN A O 1
ATOM 722 N N . THR A 1 95 ? 10.760 11.376 -6.437 1.00 63.62 95 THR A N 1
ATOM 723 C CA . THR A 1 95 ? 10.545 11.225 -7.897 1.00 63.62 95 THR A CA 1
ATOM 724 C C . THR A 1 95 ? 10.654 9.806 -8.474 1.00 63.62 95 THR A C 1
ATOM 726 O O . THR A 1 95 ? 10.764 9.658 -9.689 1.00 63.62 95 THR A O 1
ATOM 729 N N . ASN A 1 96 ? 10.618 8.755 -7.648 1.00 70.94 96 ASN A N 1
ATOM 730 C CA . ASN A 1 96 ? 10.730 7.388 -8.130 1.00 70.94 96 ASN A CA 1
ATOM 731 C C . ASN A 1 96 ? 9.426 6.990 -8.831 1.00 70.94 96 ASN A C 1
ATOM 733 O O . ASN A 1 96 ? 8.468 6.524 -8.212 1.00 70.94 96 ASN A O 1
ATOM 737 N N . ALA A 1 97 ? 9.402 7.216 -10.144 1.00 79.62 97 ALA A N 1
ATOM 738 C CA . ALA A 1 97 ? 8.292 6.890 -11.028 1.00 79.62 97 ALA A CA 1
ATOM 739 C C . ALA A 1 97 ? 8.078 5.371 -11.178 1.00 79.62 97 ALA A C 1
ATOM 741 O O . ALA A 1 97 ? 7.025 4.955 -11.649 1.00 79.62 97 ALA A O 1
ATOM 742 N N . ASN A 1 98 ? 9.042 4.551 -10.744 1.00 90.44 98 ASN A N 1
ATOM 743 C CA . ASN A 1 98 ? 9.032 3.092 -10.890 1.00 90.44 98 ASN A CA 1
ATOM 744 C C . ASN A 1 98 ? 8.290 2.381 -9.749 1.00 90.44 98 ASN A C 1
ATOM 746 O O . ASN A 1 98 ? 8.207 1.155 -9.734 1.00 90.44 98 ASN A O 1
ATOM 750 N N . ILE A 1 99 ? 7.765 3.129 -8.778 1.00 94.06 99 ILE A N 1
ATOM 751 C CA . ILE A 1 99 ? 6.979 2.548 -7.695 1.00 94.06 99 ILE A CA 1
ATOM 752 C C . ILE A 1 99 ? 5.574 2.240 -8.208 1.00 94.06 99 ILE A C 1
ATOM 754 O O . ILE A 1 99 ? 4.846 3.149 -8.612 1.00 94.06 99 ILE A O 1
ATOM 758 N N . ILE A 1 100 ? 5.182 0.970 -8.127 1.00 95.44 100 ILE A N 1
ATOM 759 C CA . ILE A 1 100 ? 3.803 0.527 -8.334 1.00 95.44 100 ILE A CA 1
ATOM 760 C C . ILE A 1 100 ? 3.208 0.144 -6.982 1.00 95.44 100 ILE A C 1
ATOM 762 O O . ILE A 1 100 ? 3.727 -0.720 -6.277 1.00 95.44 100 ILE A O 1
ATOM 766 N N . MET A 1 101 ? 2.112 0.800 -6.614 1.00 96.88 101 MET A N 1
ATOM 767 C CA . MET A 1 101 ? 1.389 0.602 -5.365 1.00 96.88 101 MET A CA 1
ATOM 768 C C . MET A 1 101 ? 0.143 -0.256 -5.565 1.00 96.88 101 MET A C 1
ATOM 770 O O . MET A 1 101 ? -0.590 -0.156 -6.549 1.00 96.88 101 MET A O 1
ATOM 774 N N . THR A 1 102 ? -0.119 -1.082 -4.567 1.00 97.81 102 THR A N 1
ATOM 775 C CA . THR A 1 102 ? -1.333 -1.890 -4.444 1.00 97.81 102 THR A CA 1
ATOM 776 C C . THR A 1 102 ? -2.531 -1.040 -3.992 1.00 97.81 102 THR A C 1
ATOM 778 O O . THR A 1 102 ? -2.347 0.046 -3.436 1.00 97.81 102 THR A O 1
ATOM 781 N N . PRO A 1 103 ? -3.777 -1.525 -4.156 1.00 96.69 103 PRO A N 1
ATOM 782 C CA . PRO A 1 103 ? -4.942 -0.891 -3.561 1.00 96.69 103 PRO A CA 1
ATOM 783 C C . PRO A 1 103 ? -4.845 -0.923 -2.036 1.00 96.69 103 PRO A C 1
ATOM 785 O O . PRO A 1 103 ? -4.403 -1.920 -1.451 1.00 96.69 103 PRO A O 1
ATOM 788 N N . ALA A 1 104 ? -5.308 0.145 -1.394 1.00 96.81 104 ALA A N 1
ATOM 789 C CA . ALA A 1 104 ? -5.333 0.243 0.056 1.00 96.81 104 ALA A CA 1
ATOM 790 C C . ALA A 1 104 ? -6.412 -0.662 0.656 1.00 96.81 104 ALA A C 1
ATOM 792 O O . ALA A 1 104 ? -7.565 -0.626 0.232 1.00 96.81 104 ALA A O 1
ATOM 793 N N 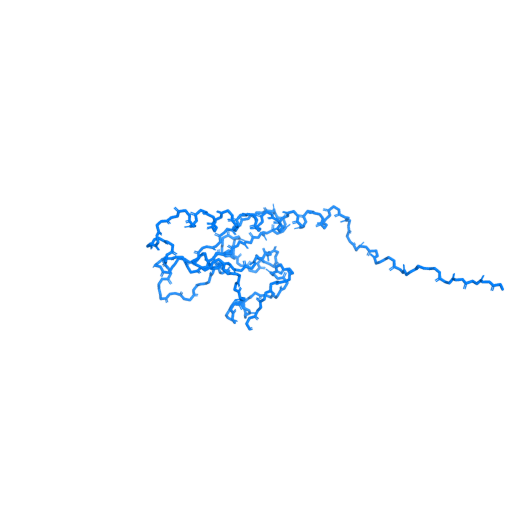. ILE A 1 105 ? -6.059 -1.414 1.699 1.00 97.56 105 ILE A N 1
ATOM 794 C CA . ILE A 1 105 ? -7.012 -2.186 2.503 1.00 97.56 105 ILE A CA 1
ATOM 795 C C . ILE A 1 105 ? -7.186 -1.517 3.860 1.00 97.56 105 ILE A C 1
ATOM 797 O O . ILE A 1 105 ? -6.210 -1.133 4.504 1.00 97.56 105 ILE A O 1
ATOM 801 N N . ARG A 1 106 ? -8.430 -1.420 4.333 1.00 95.94 106 ARG A N 1
ATOM 802 C CA . ARG A 1 106 ? -8.769 -1.093 5.723 1.00 95.94 106 ARG A CA 1
ATOM 803 C C . ARG A 1 106 ? -8.910 -2.393 6.525 1.00 95.94 106 ARG A C 1
ATOM 805 O O . ARG A 1 106 ? -9.961 -3.030 6.429 1.00 95.94 106 ARG A O 1
ATOM 812 N N . PRO A 1 107 ? -7.931 -2.786 7.366 1.00 93.69 107 PRO A N 1
ATOM 813 C CA . PRO A 1 107 ? -7.943 -4.107 8.005 1.00 93.69 107 PRO A CA 1
ATOM 814 C C . PRO A 1 107 ? -9.166 -4.344 8.893 1.00 93.69 107 PRO A C 1
ATOM 816 O O . PRO A 1 107 ? -9.735 -5.430 8.874 1.00 93.69 107 PRO A O 1
ATOM 819 N N . GLY A 1 108 ? -9.616 -3.310 9.614 1.00 89.31 108 GLY A N 1
ATOM 820 C CA . GLY A 1 108 ? -10.757 -3.416 10.528 1.00 89.31 108 GLY A CA 1
ATOM 821 C C . GLY A 1 108 ? -12.096 -3.740 9.854 1.00 89.31 108 GLY A C 1
ATOM 822 O O . GLY A 1 108 ? -12.976 -4.274 10.519 1.00 89.31 108 GLY A O 1
ATOM 823 N N . LYS A 1 109 ? -12.247 -3.439 8.556 1.00 89.44 109 LYS A N 1
ATOM 824 C CA . LYS A 1 109 ? -13.441 -3.782 7.761 1.00 89.44 109 LYS A CA 1
ATOM 825 C C . LYS A 1 109 ? -13.176 -4.828 6.680 1.00 89.44 109 LYS A C 1
ATOM 827 O O . LYS A 1 109 ? -14.114 -5.346 6.095 1.00 89.44 109 LYS A O 1
ATOM 832 N N . ASN A 1 110 ? -11.907 -5.146 6.431 1.00 90.38 110 ASN A N 1
ATOM 833 C CA . ASN A 1 110 ? -11.472 -5.978 5.315 1.00 90.38 110 ASN A CA 1
ATOM 834 C C . ASN A 1 110 ? -11.943 -5.464 3.942 1.00 90.38 110 ASN A C 1
ATOM 836 O O . ASN A 1 110 ? -12.296 -6.241 3.061 1.00 90.38 110 ASN A O 1
ATOM 840 N N . GLU A 1 111 ? -11.954 -4.145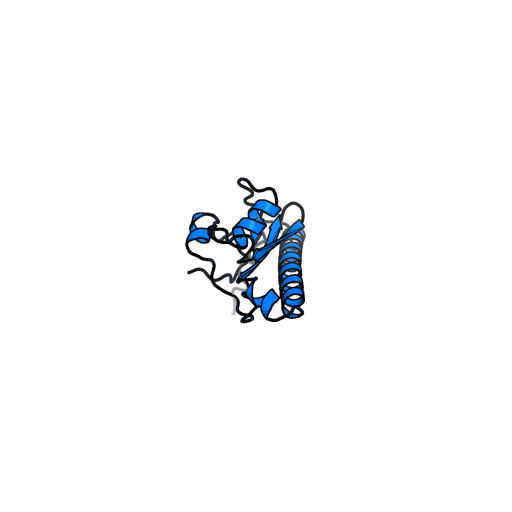 3.773 1.00 94.19 111 GLU A N 1
ATOM 841 C CA . GLU A 1 111 ? -12.426 -3.488 2.555 1.00 94.19 111 GLU A CA 1
ATOM 842 C C . GLU A 1 111 ? -11.250 -2.871 1.805 1.00 94.19 111 GLU A C 1
ATOM 844 O O . GLU A 1 111 ? -10.401 -2.207 2.414 1.00 94.19 111 GLU A O 1
ATOM 849 N N . VAL A 1 112 ? -11.232 -3.050 0.483 1.00 95.75 112 VAL A N 1
ATOM 850 C CA . VAL A 1 112 ? -10.412 -2.229 -0.410 1.00 95.75 112 VAL A CA 1
ATOM 851 C C . VAL A 1 112 ? -11.060 -0.853 -0.503 1.00 95.75 112 VAL A C 1
ATOM 853 O O . VAL A 1 112 ? -12.260 -0.749 -0.756 1.00 95.75 112 VAL A O 1
ATOM 856 N N . ILE A 1 113 ? -10.282 0.202 -0.286 1.00 95.19 113 ILE A N 1
ATOM 857 C CA . ILE A 1 113 ? -10.773 1.579 -0.332 1.00 95.19 113 ILE A CA 1
ATOM 858 C C . ILE A 1 113 ? -10.146 2.344 -1.503 1.00 95.19 113 ILE A C 1
ATOM 860 O O . ILE A 1 113 ? -9.003 2.061 -1.871 1.00 95.19 113 ILE A O 1
ATOM 864 N N . PRO A 1 114 ? -10.861 3.329 -2.071 1.00 96.62 114 PRO A N 1
ATOM 865 C CA . PRO A 1 114 ? -10.318 4.141 -3.148 1.00 96.62 114 PRO A CA 1
ATOM 866 C C . PRO A 1 114 ? -9.172 5.034 -2.666 1.00 96.62 114 PRO A C 1
ATOM 868 O O . PRO A 1 114 ? -9.172 5.517 -1.528 1.00 96.62 114 PRO A O 1
ATOM 871 N N . VAL A 1 115 ? -8.226 5.306 -3.565 1.00 96.44 115 VAL A N 1
ATOM 872 C CA . VAL A 1 115 ? -7.119 6.243 -3.336 1.00 96.44 115 VAL A CA 1
ATOM 873 C C . VAL A 1 115 ? -7.687 7.636 -3.075 1.00 96.44 115 VAL A C 1
ATOM 875 O O . VAL A 1 115 ? -8.478 8.162 -3.865 1.00 96.44 115 VAL A O 1
ATOM 878 N N . CYS A 1 116 ? -7.286 8.253 -1.962 1.00 95.06 116 CYS A N 1
ATOM 879 C CA . CYS A 1 116 ? -7.834 9.548 -1.565 1.00 95.06 116 CYS A CA 1
ATOM 880 C C . CYS A 1 116 ? -7.368 10.684 -2.484 1.00 95.06 116 CYS A C 1
ATOM 882 O O . CYS A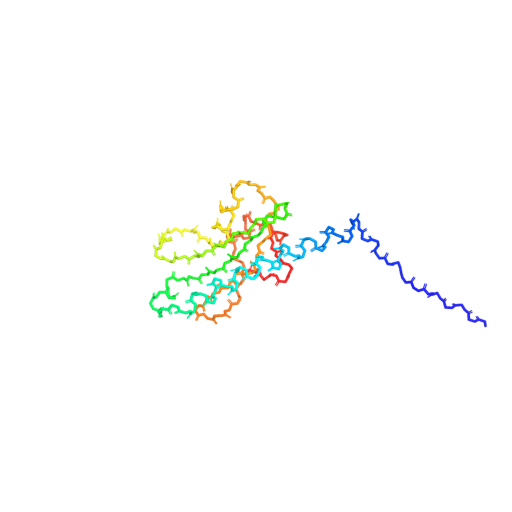 1 116 ? -6.257 10.637 -3.016 1.00 95.06 116 CYS A O 1
ATOM 884 N N . THR A 1 117 ? -8.173 11.742 -2.610 1.00 95.19 117 THR A N 1
ATOM 885 C CA . THR A 1 117 ? -7.882 12.907 -3.473 1.00 95.19 117 THR A CA 1
ATOM 886 C C . THR A 1 117 ? -6.481 13.493 -3.260 1.00 95.19 117 THR A C 1
ATOM 888 O O . THR A 1 117 ? -5.808 13.882 -4.208 1.00 95.19 117 THR A O 1
ATOM 891 N N . ARG A 1 118 ? -5.972 13.483 -2.024 1.00 93.81 118 ARG A N 1
ATOM 892 C CA . ARG A 1 118 ? -4.620 13.963 -1.701 1.00 93.81 118 ARG A CA 1
ATOM 893 C C . ARG A 1 118 ? -3.499 13.071 -2.234 1.00 93.81 118 ARG A C 1
ATOM 895 O O . ARG A 1 118 ? -2.418 13.563 -2.527 1.00 93.81 118 ARG A O 1
ATOM 902 N N . CYS A 1 119 ? -3.709 11.761 -2.293 1.00 94.56 119 CYS A N 1
ATOM 903 C CA . CYS A 1 119 ? -2.744 10.854 -2.912 1.00 94.56 119 CYS A CA 1
ATOM 904 C C . CYS A 1 119 ? -2.827 10.955 -4.437 1.00 94.56 119 CYS A C 1
ATOM 906 O O . CYS A 1 119 ? -1.793 10.912 -5.090 1.00 94.56 119 CYS A O 1
ATOM 908 N N . GLN A 1 120 ? -4.020 11.198 -4.987 1.00 94.06 120 GLN A N 1
ATOM 909 C CA . GLN A 1 120 ? -4.218 11.430 -6.422 1.00 94.06 120 GLN A CA 1
ATOM 910 C C . GLN A 1 120 ? -3.490 12.675 -6.943 1.00 94.06 120 GLN A C 1
ATOM 912 O O . GLN A 1 120 ? -3.045 12.688 -8.084 1.00 94.06 120 GLN A O 1
ATOM 917 N N . THR A 1 121 ? -3.332 13.716 -6.118 1.00 92.94 121 THR A N 1
ATOM 918 C CA . THR A 1 121 ? -2.572 14.916 -6.508 1.00 92.94 121 THR A CA 1
ATOM 919 C C . THR A 1 121 ? -1.057 14.712 -6.458 1.00 92.94 121 THR A C 1
ATOM 921 O O . THR A 1 121 ? -0.320 15.526 -7.007 1.00 92.94 121 THR A O 1
ATOM 924 N N . LYS A 1 122 ? -0.577 13.652 -5.792 1.00 91.75 122 LYS A N 1
ATOM 925 C CA . LYS A 1 122 ? 0.855 13.360 -5.617 1.00 91.75 122 LYS A CA 1
ATOM 926 C C . LYS A 1 122 ? 1.359 12.251 -6.527 1.00 91.75 122 LYS A C 1
ATOM 928 O O . LYS A 1 122 ? 2.500 12.312 -6.973 1.00 91.75 122 LYS A O 1
ATOM 933 N N . TYR A 1 123 ? 0.533 11.233 -6.746 1.00 92.25 123 TYR A N 1
ATOM 934 C CA . TYR A 1 123 ? 0.916 10.000 -7.417 1.00 92.25 123 TYR A CA 1
ATOM 935 C C . TYR A 1 123 ? 0.022 9.791 -8.641 1.00 92.25 123 TYR A C 1
ATOM 937 O O . TYR A 1 123 ? -1.203 9.716 -8.493 1.00 92.25 123 TYR A O 1
ATOM 945 N N . PRO A 1 124 ? 0.593 9.704 -9.853 1.00 92.25 124 PRO A N 1
ATOM 946 C CA . PRO A 1 124 ? -0.183 9.456 -11.057 1.00 92.25 124 PRO A CA 1
ATOM 947 C C . PRO A 1 124 ? -0.804 8.053 -11.044 1.00 92.25 124 PRO A C 1
ATOM 949 O O . PRO A 1 124 ? -0.305 7.125 -10.411 1.00 92.25 124 PRO A O 1
ATOM 952 N N . ARG A 1 125 ? -1.910 7.875 -11.780 1.00 94.06 125 ARG A N 1
ATOM 953 C CA . ARG A 1 125 ? -2.698 6.624 -11.774 1.00 94.06 125 ARG A CA 1
ATOM 954 C C . ARG A 1 125 ? -1.903 5.395 -12.222 1.00 94.06 125 ARG A C 1
ATOM 956 O O . ARG A 1 125 ? -2.232 4.293 -11.805 1.00 94.06 125 ARG A O 1
ATOM 963 N N . ASN A 1 126 ? -0.874 5.578 -13.048 1.00 92.12 126 ASN A N 1
ATOM 964 C CA . ASN A 1 126 ? 0.009 4.500 -13.502 1.00 92.12 126 ASN A CA 1
ATOM 965 C C . ASN A 1 126 ? 0.971 3.993 -12.414 1.00 92.12 126 ASN A C 1
ATOM 967 O O . ASN A 1 126 ? 1.574 2.949 -12.611 1.00 92.12 126 ASN A O 1
ATOM 971 N N . GLN A 1 127 ? 1.083 4.683 -11.273 1.00 93.88 127 GLN A N 1
ATOM 972 C CA . GLN A 1 127 ? 1.770 4.183 -10.076 1.00 93.88 127 GLN A CA 1
ATOM 973 C C . GLN A 1 127 ? 0.874 3.324 -9.186 1.00 93.88 127 GLN A C 1
ATOM 975 O O . GLN A 1 127 ? 1.246 2.990 -8.065 1.00 93.88 127 GLN A O 1
ATOM 980 N N . PHE A 1 128 ? -0.311 2.961 -9.663 1.00 95.75 128 PHE A N 1
ATOM 981 C CA . PHE A 1 128 ? -1.204 2.043 -8.983 1.00 95.75 128 PHE A CA 1
ATOM 982 C C . PHE A 1 128 ? -1.496 0.866 -9.899 1.00 95.75 128 PHE A C 1
ATOM 984 O O . PHE A 1 128 ? -1.642 1.031 -11.112 1.00 95.75 128 PHE A O 1
ATOM 991 N N . VAL A 1 129 ? -1.606 -0.328 -9.321 1.00 95.00 129 VAL A N 1
ATOM 992 C CA . VAL A 1 129 ? -1.965 -1.519 -10.097 1.00 95.00 129 VAL A CA 1
ATOM 993 C C . VAL A 1 129 ? -3.308 -1.324 -10.802 1.00 95.00 129 VAL A C 1
ATOM 995 O O . VAL A 1 129 ? -4.206 -0.609 -10.328 1.00 95.00 129 VAL A O 1
ATOM 998 N N . LYS A 1 130 ? -3.468 -2.005 -11.936 1.00 90.38 130 LYS A N 1
ATOM 999 C CA . LYS A 1 130 ? -4.712 -1.987 -12.706 1.00 90.38 130 LYS A CA 1
ATOM 1000 C C . LYS A 1 130 ? -5.889 -2.443 -11.834 1.00 90.38 130 LYS A C 1
ATOM 1002 O O . LYS A 1 130 ? -5.770 -3.373 -11.046 1.00 90.38 130 LYS A O 1
ATOM 1007 N N . GLY A 1 131 ? -7.031 -1.769 -11.975 1.00 89.31 131 GLY A N 1
ATOM 1008 C CA . GLY A 1 131 ? -8.233 -2.036 -11.174 1.00 89.31 131 GLY A CA 1
ATOM 1009 C C . GLY A 1 131 ? -8.305 -1.276 -9.844 1.00 89.31 131 GLY A C 1
ATOM 1010 O O . GLY A 1 131 ? -9.329 -1.348 -9.169 1.00 89.31 131 GLY A O 1
ATOM 1011 N N . THR A 1 132 ? -7.275 -0.502 -9.482 1.00 94.38 132 THR A N 1
ATOM 1012 C CA . THR A 1 132 ? -7.343 0.409 -8.329 1.00 94.38 132 THR A CA 1
ATOM 1013 C C . THR A 1 132 ? -8.450 1.448 -8.526 1.00 94.38 132 THR A C 1
ATOM 1015 O O . THR A 1 132 ? -8.569 2.062 -9.589 1.00 94.38 132 THR A O 1
ATOM 1018 N N . THR A 1 133 ? -9.264 1.652 -7.491 1.00 96.12 133 THR A N 1
ATOM 1019 C CA . THR A 1 133 ? -10.320 2.667 -7.470 1.00 96.12 133 THR A CA 1
ATOM 1020 C C . THR A 1 133 ? -9.796 3.987 -6.908 1.00 96.12 133 THR A C 1
ATOM 1022 O O . THR A 1 133 ? -8.874 4.027 -6.093 1.00 96.12 133 THR A O 1
ATOM 1025 N N . PHE A 1 134 ? -10.387 5.091 -7.355 1.00 96.00 134 PHE A N 1
ATOM 1026 C CA . PHE A 1 134 ? -9.985 6.453 -7.012 1.00 96.00 134 PHE A CA 1
ATOM 1027 C C . PHE A 1 134 ? -11.244 7.238 -6.626 1.00 96.00 134 PHE A C 1
ATOM 1029 O O . PHE A 1 134 ? -12.304 6.980 -7.197 1.00 96.00 134 PHE A O 1
ATOM 1036 N N . GLN A 1 135 ? -11.131 8.114 -5.625 1.00 93.31 135 GLN A N 1
ATOM 1037 C CA . GLN A 1 135 ? -12.210 9.014 -5.189 1.00 93.31 135 GLN A CA 1
ATOM 1038 C C . GLN A 1 135 ? -12.520 10.088 -6.223 1.00 93.31 135 GLN A C 1
ATOM 1040 O O . GLN A 1 135 ? -11.548 10.527 -6.878 1.00 93.31 135 GLN A O 1
#

pLDDT: mean 88.06, std 14.92, range [35.56, 98.56]

Foldseek 3Di:
DDDDPDDDDPPPDPDDPVLVVLQVVLVVVQVVVQVVVLVVLLPDDPVSLVQWFKKKKKAQSVVSDIDIFTRGCVVQPVHPDDSVNRNCVVVPHDPSLRIAMEFIASSVVRDGDADEPVVCVVHPPRSYDPPHHHD

Sequence (135 aa):
MCLAYQSGEETKLFLPDEYYQKLDDNIARAIEARDAEVSRIKGLSKTQQSNVATVVAGVDIRTGEVYVGVKNTRVYKGNATCAEDIVFRGLGGNTNANIIMTPAIRPGKNEVIPVCTRCQTKYPRNQFVKGTTFQ